Protein AF-A0AAW7AV72-F1 (afdb_monomer_lite)

Structure (mmCIF, N/CA/C/O backbone):
data_AF-A0AAW7AV72-F1
#
_entry.id   AF-A0AAW7AV72-F1
#
loop_
_atom_site.group_PDB
_atom_site.id
_atom_site.type_symbol
_atom_site.label_atom_id
_atom_site.label_alt_id
_atom_site.label_comp_id
_atom_site.label_asym_id
_atom_site.label_entity_id
_atom_site.label_seq_id
_atom_site.pdbx_PDB_ins_code
_atom_site.Cartn_x
_atom_site.Cartn_y
_atom_site.Cartn_z
_atom_site.occupancy
_atom_site.B_iso_or_equiv
_atom_site.auth_seq_id
_atom_site.auth_comp_id
_atom_site.auth_asym_id
_atom_site.auth_atom_id
_atom_site.pdbx_PDB_model_num
ATOM 1 N N . MET A 1 1 ? 1.819 34.255 -24.105 1.00 45.19 1 MET A N 1
ATOM 2 C CA . MET A 1 1 ? 3.059 33.468 -24.279 1.00 45.19 1 MET A CA 1
ATOM 3 C C . MET A 1 1 ? 4.223 34.345 -23.856 1.00 45.19 1 MET A C 1
ATOM 5 O O . MET A 1 1 ? 4.629 35.210 -24.614 1.00 45.19 1 MET A O 1
ATOM 9 N N . THR A 1 2 ? 4.685 34.192 -22.618 1.00 43.75 2 THR A N 1
ATOM 10 C CA . THR A 1 2 ? 5.777 34.985 -22.033 1.00 43.75 2 THR A CA 1
ATOM 11 C C . THR A 1 2 ? 6.737 34.017 -21.352 1.00 43.75 2 THR A C 1
ATOM 13 O O . THR A 1 2 ? 6.518 33.607 -20.217 1.00 43.75 2 THR A O 1
ATOM 16 N N . HIS A 1 3 ? 7.760 33.597 -22.093 1.00 51.75 3 HIS A N 1
ATOM 17 C CA . HIS A 1 3 ? 8.948 32.937 -21.563 1.00 51.75 3 HIS A CA 1
ATOM 18 C C . HIS A 1 3 ? 10.036 33.995 -21.484 1.00 51.75 3 HIS A C 1
ATOM 20 O O . HIS A 1 3 ? 10.383 34.521 -22.531 1.00 51.75 3 HIS A O 1
ATOM 26 N N . THR A 1 4 ? 10.570 34.272 -20.297 1.00 52.97 4 THR A N 1
ATOM 27 C CA . THR A 1 4 ? 11.976 34.651 -20.073 1.00 52.97 4 THR A CA 1
ATOM 28 C C . THR A 1 4 ? 12.190 34.957 -18.597 1.00 52.97 4 THR A C 1
ATOM 30 O O . THR A 1 4 ? 11.342 35.585 -17.974 1.00 52.97 4 THR A O 1
ATOM 33 N N . ALA A 1 5 ? 13.380 34.599 -18.117 1.00 53.28 5 ALA A N 1
ATOM 34 C CA . ALA A 1 5 ? 13.987 35.009 -16.854 1.00 53.28 5 ALA A CA 1
ATOM 35 C C . ALA A 1 5 ? 13.530 34.247 -15.605 1.00 53.28 5 ALA A C 1
ATOM 37 O O . ALA A 1 5 ? 12.628 34.674 -14.908 1.00 53.28 5 ALA A O 1
ATOM 38 N N . PHE A 1 6 ? 14.230 33.156 -15.285 1.00 45.97 6 PHE A N 1
ATOM 39 C CA . PHE A 1 6 ? 14.780 32.941 -13.935 1.00 45.97 6 PHE A CA 1
ATOM 40 C C . PHE A 1 6 ? 15.912 31.896 -13.983 1.00 45.97 6 PHE A C 1
ATOM 42 O O . PHE A 1 6 ? 16.011 30.983 -13.174 1.00 45.97 6 PHE A O 1
ATOM 49 N N . ALA A 1 7 ? 16.793 32.020 -14.978 1.00 54.06 7 ALA A N 1
ATOM 50 C CA . ALA A 1 7 ? 18.096 31.370 -14.957 1.00 54.06 7 ALA A CA 1
ATOM 51 C C . ALA A 1 7 ? 19.075 32.377 -14.357 1.00 54.06 7 ALA A C 1
ATOM 53 O O . ALA A 1 7 ? 19.595 33.176 -15.115 1.00 54.06 7 ALA A O 1
ATOM 54 N N . LEU A 1 8 ? 19.227 32.416 -13.027 1.00 56.16 8 LEU A N 1
ATOM 55 C CA . LEU A 1 8 ? 20.301 33.136 -12.311 1.00 56.16 8 LEU A CA 1
ATOM 56 C C . LEU A 1 8 ? 20.210 32.862 -10.789 1.00 56.16 8 LEU A C 1
ATOM 58 O O . LEU A 1 8 ? 20.021 33.765 -9.980 1.00 56.16 8 LEU A O 1
ATOM 62 N N . PHE A 1 9 ? 20.338 31.598 -10.372 1.00 48.84 9 PHE A N 1
ATOM 63 C CA . PHE A 1 9 ? 20.559 31.263 -8.953 1.00 48.84 9 PHE A CA 1
ATOM 64 C C . PHE A 1 9 ? 21.557 30.101 -8.805 1.00 48.84 9 PHE A C 1
ATOM 66 O O . PHE A 1 9 ? 21.295 29.098 -8.155 1.00 48.84 9 PHE A O 1
ATOM 73 N N . CYS A 1 10 ? 22.710 30.218 -9.475 1.00 53.75 10 CYS A N 1
ATOM 74 C CA . CYS A 1 10 ? 23.793 29.224 -9.455 1.00 53.75 10 CYS A CA 1
ATOM 75 C C . CYS A 1 10 ? 25.129 29.777 -8.924 1.00 53.75 10 CYS A C 1
ATOM 77 O O . CYS A 1 10 ? 26.171 29.241 -9.285 1.00 53.75 10 CYS A O 1
ATOM 79 N N . LEU A 1 11 ? 25.158 30.845 -8.112 1.00 56.97 11 LEU A N 1
ATOM 80 C CA . LEU A 1 11 ? 26.424 31.573 -7.911 1.00 56.97 11 LEU A CA 1
ATOM 81 C C . LEU A 1 11 ? 26.821 31.973 -6.487 1.00 56.97 11 LEU A C 1
ATOM 83 O O . LEU A 1 11 ? 27.622 32.885 -6.342 1.00 56.97 11 LEU A O 1
ATOM 87 N N . THR A 1 12 ? 26.380 31.290 -5.429 1.00 58.31 12 THR A N 1
ATOM 88 C CA . THR A 1 12 ? 26.895 31.607 -4.078 1.00 58.31 12 THR A CA 1
ATOM 89 C C . THR A 1 12 ? 26.886 30.414 -3.124 1.00 58.31 12 THR A C 1
ATOM 91 O O . THR A 1 12 ? 26.084 30.371 -2.200 1.00 58.31 12 THR A O 1
ATOM 94 N N . CYS A 1 13 ? 27.788 29.449 -3.310 1.00 48.56 13 CYS A N 1
ATOM 95 C CA . CYS A 1 13 ? 28.212 28.532 -2.234 1.00 48.56 13 CYS A CA 1
ATOM 96 C C . CYS A 1 13 ? 29.709 28.173 -2.355 1.00 48.56 13 CYS A C 1
ATOM 98 O O . CYS A 1 13 ? 30.126 27.068 -2.028 1.00 48.56 13 CYS A O 1
ATOM 100 N N . ALA A 1 14 ? 30.532 29.113 -2.831 1.00 58.28 14 ALA A N 1
ATOM 101 C CA . ALA A 1 14 ? 31.990 28.990 -2.872 1.00 58.28 14 ALA A CA 1
ATOM 102 C C . ALA A 1 14 ? 32.644 29.724 -1.688 1.00 58.28 14 ALA A C 1
ATOM 104 O O . ALA A 1 14 ? 33.493 30.590 -1.876 1.00 58.28 14 ALA A O 1
ATOM 105 N N . VAL A 1 15 ? 32.243 29.391 -0.459 1.00 59.97 15 VAL A N 1
ATOM 106 C CA . VAL A 1 15 ? 32.988 29.796 0.743 1.00 59.97 15 VAL A CA 1
ATOM 107 C C . VAL A 1 15 ? 33.555 28.534 1.377 1.00 59.97 15 VAL A C 1
ATOM 109 O O . VAL A 1 15 ? 32.969 27.929 2.270 1.00 59.97 15 VAL A O 1
ATOM 112 N N . GLY A 1 16 ? 34.697 28.110 0.837 1.00 47.78 16 GLY A N 1
ATOM 113 C CA . GLY A 1 16 ? 35.574 27.148 1.483 1.00 47.78 16 GLY A CA 1
ATOM 114 C C . GLY A 1 16 ? 36.245 27.812 2.681 1.00 47.78 16 GLY A C 1
ATOM 115 O O . GLY A 1 16 ? 37.029 28.743 2.516 1.00 47.78 16 GLY A O 1
ATOM 116 N N . LEU A 1 17 ? 35.930 27.338 3.886 1.00 52.81 17 LEU A N 1
ATOM 117 C CA . LEU A 1 17 ? 36.714 27.621 5.085 1.00 52.81 17 LEU A CA 1
ATOM 118 C C . LEU A 1 17 ? 37.930 26.678 5.102 1.00 52.81 17 LEU A C 1
ATOM 120 O O . LEU A 1 17 ? 37.731 25.462 5.161 1.00 52.81 17 LEU A O 1
ATOM 124 N N . PRO A 1 18 ? 39.179 27.179 5.110 1.00 49.84 18 PRO A N 1
ATOM 125 C CA . PRO A 1 18 ? 40.327 26.353 5.443 1.00 49.84 18 PRO A CA 1
ATOM 126 C C . PRO A 1 18 ? 40.348 26.166 6.965 1.00 49.84 18 PRO A C 1
ATOM 128 O O . PRO A 1 18 ? 40.840 27.007 7.717 1.00 49.84 18 PRO A O 1
ATOM 131 N N . GLY A 1 19 ? 39.753 25.066 7.428 1.00 45.66 19 GLY A N 1
ATOM 132 C CA . GLY A 1 19 ? 39.872 24.615 8.811 1.00 45.66 19 GLY A CA 1
ATOM 133 C C . GLY A 1 19 ? 41.324 24.249 9.108 1.00 45.66 19 GLY A C 1
ATOM 134 O O . GLY A 1 19 ? 41.880 23.344 8.490 1.00 45.66 19 GLY A O 1
ATOM 135 N N . ALA A 1 20 ? 41.933 24.994 10.028 1.00 54.06 20 ALA A N 1
ATOM 136 C CA . ALA A 1 20 ? 43.309 24.838 10.469 1.00 54.06 20 ALA A CA 1
ATOM 137 C C . ALA A 1 20 ? 43.623 23.387 10.867 1.00 54.06 20 ALA A C 1
ATOM 139 O O . ALA A 1 20 ? 43.032 22.837 11.797 1.00 54.06 20 ALA A O 1
ATOM 140 N N . ALA A 1 21 ? 44.601 22.797 10.183 1.00 52.53 21 ALA A N 1
ATOM 141 C CA . ALA A 1 21 ? 45.251 21.575 10.617 1.00 52.53 21 ALA A CA 1
ATOM 142 C C . ALA A 1 21 ? 45.928 21.830 11.973 1.00 52.53 21 ALA A C 1
ATOM 144 O O . ALA A 1 21 ? 46.890 22.592 12.064 1.00 52.53 21 ALA A O 1
ATOM 145 N N . ARG A 1 22 ? 45.429 21.187 13.031 1.00 49.03 22 ARG A N 1
ATOM 146 C CA . ARG A 1 22 ? 46.210 20.944 14.243 1.00 49.03 22 ARG A CA 1
ATOM 147 C C . ARG A 1 22 ? 46.631 19.487 14.241 1.00 49.03 22 ARG A C 1
ATOM 149 O O . ARG A 1 22 ? 45.832 18.597 14.506 1.00 49.03 22 ARG A O 1
ATOM 156 N N . ALA A 1 23 ? 47.884 19.277 13.859 1.00 51.84 23 ALA A N 1
ATOM 157 C CA . ALA A 1 23 ? 48.607 18.057 14.144 1.00 51.84 23 ALA A CA 1
ATOM 158 C C . ALA A 1 23 ? 49.048 18.128 15.610 1.00 51.84 23 ALA A C 1
ATOM 160 O O . ALA A 1 23 ? 49.992 18.842 15.932 1.00 51.84 23 ALA A O 1
ATOM 161 N N . ASP A 1 24 ? 48.339 17.408 16.474 1.00 46.16 24 ASP A N 1
ATOM 162 C CA . ASP A 1 24 ? 48.814 17.039 17.802 1.00 46.16 24 ASP A CA 1
ATOM 163 C C . ASP A 1 24 ? 48.731 15.513 17.931 1.00 46.16 24 ASP A C 1
ATOM 165 O O . ASP A 1 24 ? 47.772 14.873 17.496 1.00 46.16 24 ASP A O 1
ATOM 169 N N . ALA A 1 25 ? 49.825 14.952 18.436 1.00 51.28 25 ALA A N 1
ATOM 170 C CA . ALA A 1 25 ? 50.161 13.536 18.524 1.00 51.28 25 ALA A CA 1
ATOM 171 C C . ALA A 1 25 ? 49.175 12.713 19.372 1.00 51.28 25 ALA A C 1
ATOM 173 O O . ALA A 1 25 ? 48.592 13.288 20.275 1.00 51.28 25 ALA A O 1
ATOM 174 N N . ILE A 1 26 ? 49.058 11.389 19.123 1.00 54.56 26 ILE A N 1
ATOM 175 C CA . ILE A 1 26 ? 49.354 10.242 20.034 1.00 54.56 26 ILE A CA 1
ATOM 176 C C . ILE A 1 26 ? 49.289 8.934 19.195 1.00 54.56 26 ILE A C 1
ATOM 178 O O . ILE A 1 26 ? 48.262 8.682 18.564 1.00 54.56 26 ILE A O 1
ATOM 182 N N . PRO A 1 27 ? 50.311 8.047 19.198 1.00 52.62 27 PRO A N 1
ATOM 183 C CA . PRO A 1 27 ? 50.187 6.688 18.672 1.00 52.62 27 PRO A CA 1
ATOM 184 C C . PRO A 1 27 ? 49.417 5.830 19.684 1.00 52.62 27 PRO A C 1
ATOM 186 O O . PRO A 1 27 ? 49.987 5.127 20.511 1.00 52.62 27 PRO A O 1
ATOM 189 N N . GLY A 1 28 ? 48.095 5.938 19.644 1.00 45.34 28 GLY A N 1
ATOM 190 C CA . GLY A 1 28 ? 47.181 5.080 20.380 1.00 45.34 28 GLY A CA 1
ATOM 191 C C . GLY A 1 28 ? 46.240 4.450 19.375 1.00 45.34 28 GLY A C 1
ATOM 192 O O . GLY A 1 28 ? 45.320 5.114 18.903 1.00 45.34 28 GLY A O 1
ATOM 193 N N . ALA A 1 29 ? 46.486 3.190 19.020 1.00 53.69 29 ALA A N 1
ATOM 194 C CA . ALA A 1 29 ? 45.574 2.386 18.221 1.00 53.69 29 ALA A CA 1
ATOM 195 C C . ALA A 1 29 ? 44.269 2.176 19.008 1.00 53.69 29 ALA A C 1
ATOM 197 O O . ALA A 1 29 ? 44.057 1.148 19.641 1.00 53.69 29 ALA A O 1
ATOM 198 N N . SER A 1 30 ? 43.398 3.186 18.992 1.00 48.59 30 SER A N 1
ATOM 199 C CA . SER A 1 30 ? 41.982 3.002 19.259 1.00 48.59 30 SER A CA 1
ATOM 200 C C . SER A 1 30 ? 41.447 2.190 18.097 1.00 48.59 30 SER A C 1
ATOM 202 O O . SER A 1 30 ? 41.333 2.690 16.978 1.00 48.59 30 SER A O 1
ATOM 204 N N . THR A 1 31 ? 41.159 0.919 18.358 1.00 55.81 31 THR A N 1
ATOM 205 C CA . THR A 1 31 ? 40.264 0.115 17.535 1.00 55.81 31 THR A CA 1
ATOM 206 C C . THR A 1 31 ? 38.953 0.876 17.423 1.00 55.81 31 THR A C 1
ATOM 208 O O . THR A 1 31 ? 38.105 0.810 18.313 1.00 55.81 31 THR A O 1
ATOM 211 N N . ALA A 1 32 ? 38.829 1.669 16.357 1.00 61.91 32 ALA A N 1
ATOM 212 C CA . ALA A 1 32 ? 37.571 2.271 15.971 1.00 61.91 32 ALA A CA 1
ATOM 213 C C . ALA A 1 32 ? 36.534 1.141 15.923 1.00 61.91 32 ALA A C 1
ATOM 215 O O . ALA A 1 32 ? 36.848 0.072 15.385 1.00 61.91 32 ALA A O 1
ATOM 216 N N . PRO A 1 33 ? 35.337 1.324 16.503 1.00 58.12 33 PRO A N 1
ATOM 217 C CA . PRO A 1 33 ? 34.286 0.338 16.350 1.00 58.12 33 PRO A CA 1
ATOM 218 C C . PRO A 1 33 ? 34.067 0.172 14.850 1.00 58.12 33 PRO A C 1
ATOM 220 O O . PRO A 1 33 ? 33.734 1.134 14.156 1.00 58.12 33 PRO A O 1
ATOM 223 N N . VAL A 1 34 ? 34.333 -1.034 14.347 1.00 62.41 34 VAL A N 1
ATOM 224 C CA . VAL A 1 34 ? 33.952 -1.434 12.998 1.00 62.41 34 VAL A CA 1
ATOM 225 C C . VAL A 1 34 ? 32.454 -1.197 12.943 1.00 62.41 34 VAL A C 1
ATOM 227 O O . VAL A 1 34 ? 31.687 -1.901 13.595 1.00 62.41 34 VAL A O 1
ATOM 230 N N . HIS A 1 35 ? 32.053 -0.121 12.270 1.00 62.34 35 HIS A N 1
ATOM 231 C CA . HIS A 1 35 ? 30.655 0.172 12.040 1.00 62.34 35 HIS A CA 1
ATOM 232 C C . HIS A 1 35 ? 30.181 -0.949 11.127 1.00 62.34 35 HIS A C 1
ATOM 234 O O . HIS A 1 35 ? 30.494 -0.956 9.936 1.00 62.34 35 HIS A O 1
ATOM 240 N N . GLU A 1 36 ? 29.564 -1.964 11.730 1.00 65.69 36 GLU A N 1
ATOM 241 C CA . GLU A 1 36 ? 28.986 -3.099 11.034 1.00 65.69 36 GLU A CA 1
ATOM 242 C C . GLU A 1 36 ? 28.104 -2.513 9.940 1.00 65.69 36 GLU A C 1
ATOM 244 O O . GLU A 1 36 ? 27.142 -1.791 10.218 1.00 65.69 36 GLU A O 1
ATOM 249 N N . ALA A 1 37 ? 28.528 -2.6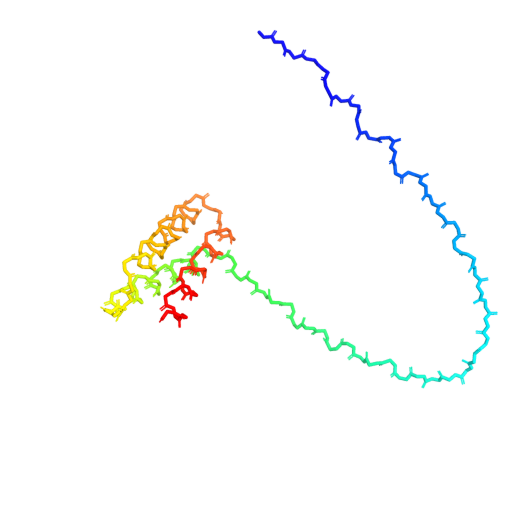98 8.689 1.00 65.44 37 ALA A N 1
ATOM 250 C CA . ALA A 1 37 ? 27.838 -2.135 7.550 1.00 65.44 37 ALA A CA 1
ATOM 251 C C . ALA A 1 37 ? 26.427 -2.715 7.572 1.00 65.44 37 ALA A C 1
ATOM 253 O O . ALA A 1 37 ? 26.241 -3.899 7.291 1.00 65.44 37 ALA A O 1
ATOM 254 N N . VAL A 1 38 ? 25.452 -1.889 7.964 1.00 67.38 38 VAL A N 1
ATOM 255 C CA . VAL A 1 38 ? 24.042 -2.267 7.958 1.00 67.38 38 VAL A CA 1
ATOM 256 C C . VAL A 1 38 ? 23.765 -2.802 6.557 1.00 67.38 38 VAL A C 1
ATOM 258 O O . VAL A 1 38 ? 23.965 -2.052 5.594 1.00 67.38 38 VAL A O 1
ATOM 261 N N . PRO A 1 39 ? 23.393 -4.087 6.411 1.00 65.75 39 PRO A N 1
ATOM 262 C CA . PRO A 1 39 ? 23.242 -4.691 5.103 1.00 65.75 39 PRO A CA 1
ATOM 263 C C . PRO A 1 39 ? 22.291 -3.825 4.290 1.00 65.75 39 PRO A C 1
ATOM 265 O O . PRO A 1 39 ? 21.186 -3.504 4.735 1.00 65.75 39 PRO A O 1
ATOM 268 N N . MET A 1 40 ? 22.769 -3.384 3.126 1.00 60.94 40 MET A N 1
ATOM 269 C CA . MET A 1 40 ? 22.016 -2.523 2.229 1.00 60.94 40 MET A CA 1
ATOM 270 C C . MET A 1 40 ? 20.693 -3.224 1.927 1.00 60.94 40 MET A C 1
ATOM 272 O O . MET A 1 40 ? 20.674 -4.267 1.274 1.00 60.94 40 MET A O 1
ATOM 276 N N . ALA A 1 41 ? 19.595 -2.694 2.468 1.00 59.69 41 ALA A N 1
ATOM 277 C CA . ALA A 1 41 ? 18.276 -3.271 2.285 1.00 59.69 41 ALA A CA 1
ATOM 278 C C . ALA A 1 41 ? 17.921 -3.178 0.799 1.00 59.69 41 ALA A C 1
ATOM 280 O O . ALA A 1 41 ? 17.531 -2.118 0.304 1.00 59.69 41 ALA A O 1
ATOM 281 N N . VAL A 1 42 ? 18.097 -4.288 0.082 1.00 57.09 42 VAL A N 1
ATOM 282 C CA . VAL A 1 42 ? 17.685 -4.424 -1.312 1.00 57.09 42 VAL A CA 1
ATOM 283 C C . VAL A 1 42 ? 16.165 -4.333 -1.322 1.00 57.09 42 VAL A C 1
ATOM 285 O O . VAL A 1 42 ? 15.456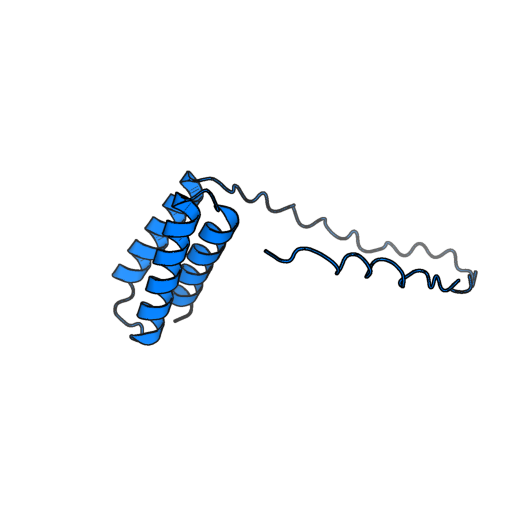 -5.266 -0.954 1.00 57.09 42 VAL A O 1
ATOM 288 N N . THR A 1 43 ? 15.658 -3.158 -1.677 1.00 65.12 43 THR A N 1
ATOM 289 C CA . THR A 1 43 ? 14.229 -2.952 -1.891 1.00 65.12 43 THR A CA 1
ATOM 290 C C . THR A 1 43 ? 13.923 -3.482 -3.278 1.00 65.12 43 THR A C 1
ATOM 292 O O . THR A 1 43 ? 14.306 -2.900 -4.289 1.00 65.12 43 THR A O 1
ATOM 295 N N . SER A 1 44 ? 13.305 -4.658 -3.340 1.00 68.50 44 SER A N 1
ATOM 296 C CA . SER A 1 44 ? 12.753 -5.172 -4.586 1.00 68.50 44 SER A CA 1
ATOM 297 C C . SER A 1 44 ? 11.532 -4.323 -4.936 1.00 68.50 44 SER A C 1
ATOM 299 O O . SER A 1 44 ? 10.399 -4.695 -4.633 1.00 68.50 44 SER A O 1
ATOM 301 N N . ASP A 1 45 ? 11.767 -3.153 -5.530 1.00 86.31 45 ASP A N 1
ATOM 302 C CA . ASP 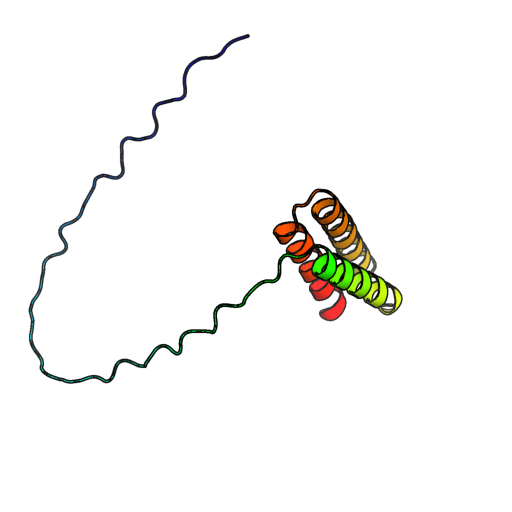A 1 45 ? 10.724 -2.303 -6.096 1.00 86.31 45 ASP A CA 1
ATOM 303 C C . ASP A 1 45 ? 10.173 -3.005 -7.346 1.00 86.31 45 ASP A C 1
ATOM 305 O O . ASP A 1 45 ? 10.555 -2.720 -8.479 1.00 86.31 45 ASP A O 1
ATOM 309 N N . THR A 1 46 ? 9.310 -3.998 -7.131 1.00 93.19 46 THR A N 1
ATOM 310 C CA . THR A 1 46 ? 8.657 -4.771 -8.188 1.00 93.19 46 THR A CA 1
ATOM 311 C C . THR A 1 46 ? 7.149 -4.591 -8.118 1.00 93.19 46 THR A C 1
ATOM 313 O O . THR A 1 46 ? 6.561 -4.399 -7.049 1.00 93.19 46 THR A O 1
ATOM 316 N N . LEU A 1 47 ? 6.498 -4.689 -9.277 1.00 94.56 47 LEU A N 1
ATOM 317 C CA . LEU A 1 47 ? 5.040 -4.645 -9.349 1.00 94.56 47 LEU A CA 1
ATOM 318 C C . LEU A 1 47 ? 4.403 -5.799 -8.560 1.00 94.56 47 LEU A C 1
ATOM 320 O O . LEU A 1 47 ? 3.360 -5.620 -7.935 1.00 94.56 47 LEU A O 1
ATOM 324 N N . ASP A 1 48 ? 5.044 -6.970 -8.556 1.00 94.81 48 ASP A N 1
ATOM 325 C CA . ASP A 1 48 ? 4.575 -8.122 -7.786 1.00 94.81 48 ASP A CA 1
ATOM 326 C C . ASP A 1 48 ? 4.636 -7.874 -6.273 1.00 94.81 48 ASP A C 1
ATOM 328 O O . ASP A 1 48 ? 3.675 -8.166 -5.551 1.00 94.81 48 ASP A O 1
ATOM 332 N N . TYR A 1 49 ? 5.716 -7.248 -5.796 1.00 94.88 49 TYR A N 1
ATOM 333 C CA . TYR A 1 49 ? 5.830 -6.878 -4.393 1.00 94.88 49 TYR A CA 1
ATOM 334 C C . TYR A 1 49 ? 4.778 -5.836 -4.001 1.00 94.88 49 TYR A C 1
ATOM 336 O O . TYR A 1 49 ? 4.106 -6.015 -2.985 1.00 94.88 49 TYR A O 1
ATOM 344 N N . CYS A 1 50 ? 4.546 -4.814 -4.834 1.00 95.50 50 CYS A N 1
ATOM 345 C CA . CYS A 1 50 ? 3.482 -3.845 -4.568 1.00 95.50 50 CYS A CA 1
ATOM 346 C C . CYS A 1 50 ? 2.098 -4.512 -4.481 1.00 95.50 50 CYS A C 1
ATOM 348 O O . CYS A 1 50 ? 1.384 -4.326 -3.499 1.00 95.50 50 CYS A O 1
ATOM 350 N N . ARG A 1 51 ? 1.750 -5.383 -5.439 1.00 95.69 51 ARG A N 1
ATOM 351 C CA . ARG A 1 51 ? 0.483 -6.140 -5.414 1.00 95.69 51 ARG A CA 1
ATOM 352 C C . ARG A 1 51 ? 0.357 -7.031 -4.182 1.00 95.69 51 ARG A C 1
ATOM 354 O O . ARG A 1 51 ? -0.732 -7.201 -3.638 1.00 95.69 51 ARG A O 1
ATOM 361 N N . THR A 1 52 ? 1.458 -7.635 -3.744 1.00 96.12 52 THR A N 1
ATOM 362 C CA . THR A 1 52 ? 1.488 -8.433 -2.514 1.00 96.12 52 THR A CA 1
ATOM 363 C C . THR A 1 52 ? 1.183 -7.580 -1.289 1.00 96.12 52 THR A C 1
ATOM 365 O O . THR A 1 52 ? 0.448 -8.022 -0.403 1.00 96.12 52 THR A O 1
ATOM 368 N N . LEU A 1 53 ? 1.700 -6.356 -1.259 1.00 96.25 53 LEU A N 1
ATOM 369 C CA . LEU A 1 53 ? 1.478 -5.411 -0.178 1.00 96.25 53 LEU A CA 1
ATOM 370 C C . LEU A 1 53 ? 0.025 -4.909 -0.143 1.00 96.25 53 LEU A C 1
ATOM 372 O O . LEU A 1 53 ? -0.602 -5.023 0.909 1.00 96.25 53 LEU A O 1
ATOM 376 N N . ALA A 1 54 ? -0.539 -4.514 -1.288 1.00 96.62 54 ALA A N 1
ATOM 377 C CA . ALA A 1 54 ? -1.944 -4.110 -1.420 1.00 96.62 54 ALA A CA 1
ATOM 378 C C . ALA A 1 54 ? -2.907 -5.212 -0.944 1.00 96.62 54 ALA A C 1
ATOM 380 O O . ALA A 1 54 ? -3.760 -5.006 -0.080 1.00 96.62 54 ALA A O 1
ATOM 381 N N . ARG A 1 55 ? -2.686 -6.467 -1.373 1.00 97.62 55 ARG A N 1
ATOM 382 C CA . ARG A 1 55 ? -3.466 -7.622 -0.878 1.00 97.62 55 ARG A CA 1
ATOM 383 C C . ARG A 1 55 ? -3.386 -7.788 0.639 1.00 97.62 55 ARG A C 1
ATOM 385 O O . ARG A 1 55 ? -4.354 -8.231 1.262 1.00 97.62 55 ARG A O 1
ATOM 392 N N . LYS A 1 56 ? -2.228 -7.495 1.236 1.00 97.00 56 LYS A N 1
ATOM 393 C CA . LYS A 1 56 ? -2.038 -7.566 2.687 1.00 97.00 56 LYS A CA 1
ATOM 394 C C . LYS A 1 56 ? -2.816 -6.454 3.387 1.00 97.00 56 LYS A C 1
ATOM 396 O O . LYS A 1 56 ? -3.466 -6.745 4.389 1.00 97.00 56 LYS A O 1
ATOM 401 N N . VAL A 1 57 ? -2.799 -5.231 2.857 1.00 96.88 57 VAL A N 1
ATOM 402 C CA . VAL A 1 57 ? -3.600 -4.111 3.372 1.00 96.88 57 VAL A CA 1
ATOM 403 C C . VAL A 1 57 ? -5.085 -4.444 3.317 1.00 96.88 57 VAL A C 1
ATOM 405 O O . VAL A 1 57 ? -5.731 -4.432 4.361 1.00 96.88 57 VAL A O 1
ATOM 408 N N . HIS A 1 58 ? -5.599 -4.881 2.164 1.00 96.00 58 HIS A N 1
ATOM 409 C CA . HIS A 1 58 ? -7.008 -5.266 2.004 1.00 96.00 58 HIS A CA 1
ATOM 410 C C . HIS A 1 58 ? -7.445 -6.362 2.977 1.00 96.00 58 HIS A C 1
ATOM 412 O O . HIS A 1 58 ? -8.510 -6.295 3.592 1.00 96.00 58 HIS A O 1
ATOM 418 N N . ARG A 1 59 ? -6.604 -7.388 3.159 1.00 96.44 59 ARG A N 1
ATOM 419 C CA . ARG A 1 59 ? -6.871 -8.445 4.143 1.00 96.44 59 ARG A CA 1
ATOM 420 C C . ARG A 1 59 ? -6.924 -7.883 5.561 1.00 96.44 59 ARG A C 1
ATOM 422 O O . ARG A 1 59 ? -7.800 -8.280 6.322 1.00 96.44 59 ARG A O 1
ATOM 429 N N . THR A 1 60 ? -6.003 -6.984 5.895 1.00 95.62 60 THR A N 1
ATOM 430 C CA . THR A 1 60 ? -5.906 -6.395 7.232 1.00 95.62 60 THR A CA 1
ATOM 431 C C . THR A 1 60 ? -7.130 -5.519 7.496 1.00 95.62 60 THR A C 1
ATOM 433 O O . THR A 1 60 ? -7.814 -5.757 8.478 1.00 95.62 60 THR A O 1
ATOM 436 N N . LEU A 1 61 ? -7.511 -4.640 6.561 1.00 93.88 61 LEU A N 1
ATOM 437 C CA . LEU A 1 61 ? -8.740 -3.833 6.621 1.00 93.88 61 LEU A CA 1
ATOM 438 C C . LEU A 1 61 ? -9.987 -4.667 6.935 1.00 93.88 61 LEU A C 1
ATOM 440 O O . LEU A 1 61 ? -10.780 -4.296 7.793 1.00 93.88 61 LEU A O 1
ATOM 444 N N . ARG A 1 62 ? -10.146 -5.821 6.277 1.00 91.81 62 ARG A N 1
ATOM 445 C CA . ARG A 1 62 ? -11.279 -6.732 6.521 1.00 91.81 62 ARG A CA 1
ATOM 446 C C . ARG A 1 62 ? -11.252 -7.391 7.899 1.00 91.81 62 ARG A C 1
ATOM 448 O O . ARG A 1 62 ? -12.297 -7.806 8.388 1.00 91.81 62 ARG A O 1
ATOM 455 N N . GLN A 1 63 ? -10.071 -7.550 8.486 1.00 92.81 63 GLN A N 1
ATOM 456 C CA . GLN A 1 63 ? -9.878 -8.173 9.796 1.00 92.81 63 GLN A CA 1
ATOM 457 C C . GLN A 1 63 ? -9.958 -7.152 10.938 1.00 92.81 63 GLN A C 1
ATOM 459 O O . GLN A 1 63 ? -10.272 -7.524 12.068 1.00 92.81 63 GLN A O 1
ATOM 464 N N . THR A 1 64 ? -9.721 -5.870 10.657 1.00 87.75 64 THR A N 1
ATOM 465 C CA . THR A 1 64 ? -9.741 -4.797 11.651 1.00 87.75 64 THR A CA 1
ATOM 466 C C . THR A 1 64 ? -11.175 -4.336 11.953 1.00 87.75 64 THR A C 1
ATOM 468 O O . THR A 1 64 ? -11.587 -3.239 11.592 1.00 87.75 64 THR A O 1
ATOM 471 N N . ALA A 1 65 ? -11.953 -5.175 12.645 1.00 73.06 65 ALA A N 1
ATOM 472 C CA . ALA A 1 65 ? -13.346 -4.881 13.013 1.00 73.06 65 ALA A CA 1
ATOM 473 C C . ALA A 1 65 ? -13.500 -3.850 14.154 1.00 73.06 65 ALA A C 1
ATOM 475 O O . ALA A 1 65 ? -14.582 -3.299 14.338 1.00 73.06 65 ALA A O 1
ATOM 476 N N . ALA A 1 66 ? -12.438 -3.602 14.929 1.00 79.50 66 ALA A N 1
ATOM 477 C CA . ALA A 1 66 ? -12.472 -2.761 16.130 1.00 79.50 66 ALA A CA 1
ATOM 478 C C . ALA A 1 66 ? -11.809 -1.379 15.963 1.00 79.50 66 ALA A C 1
ATOM 480 O O . ALA A 1 66 ? -11.838 -0.579 16.897 1.00 79.50 66 ALA A O 1
ATOM 481 N N . ALA A 1 67 ? -11.201 -1.081 14.808 1.00 86.12 67 ALA A N 1
ATOM 482 C CA . ALA A 1 67 ? -10.568 0.219 14.594 1.00 86.12 67 ALA A CA 1
ATO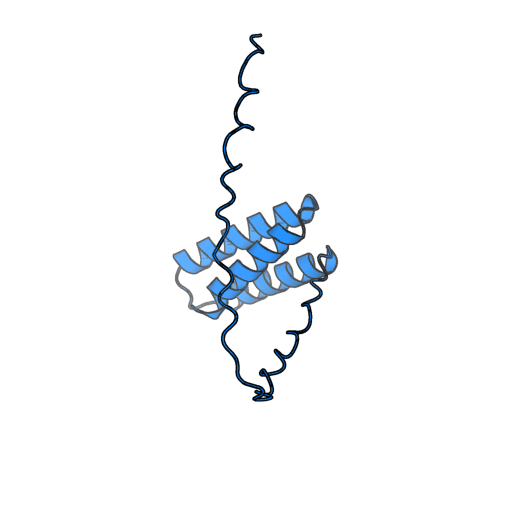M 483 C C . ALA A 1 67 ? -11.606 1.329 14.402 1.00 86.12 67 ALA A C 1
ATOM 485 O O . ALA A 1 67 ? -12.698 1.124 13.871 1.00 86.12 67 ALA A O 1
ATOM 486 N N . SER A 1 68 ? -11.238 2.539 14.817 1.00 92.44 68 SER A N 1
ATOM 487 C CA . SER A 1 68 ? -12.088 3.714 14.660 1.00 92.44 68 SER A CA 1
ATOM 488 C C . SER A 1 68 ? -12.209 4.131 13.188 1.00 92.44 68 SER A C 1
ATOM 490 O O . SER A 1 68 ? -11.284 3.960 12.389 1.00 92.44 68 SER A O 1
ATOM 492 N N . ALA A 1 69 ? -13.344 4.738 12.826 1.00 92.56 69 ALA A N 1
ATOM 493 C CA . ALA A 1 69 ? -13.605 5.190 11.457 1.00 92.56 69 ALA A CA 1
ATOM 494 C C . ALA A 1 69 ? -12.494 6.086 10.854 1.00 92.56 69 ALA A C 1
ATOM 496 O O . ALA A 1 69 ? -12.156 5.880 9.690 1.00 92.56 69 ALA A O 1
ATOM 497 N N . PRO A 1 70 ? -11.859 7.024 11.594 1.00 94.81 70 PRO A N 1
ATOM 498 C CA . PRO A 1 70 ? -10.750 7.817 11.056 1.00 94.81 70 PRO A CA 1
ATOM 499 C C . PRO A 1 70 ? -9.543 6.975 10.624 1.00 94.81 70 PRO A C 1
ATOM 501 O O . PRO A 1 70 ? -8.923 7.271 9.606 1.00 94.81 70 PRO A O 1
ATOM 504 N N . ILE A 1 71 ? -9.228 5.913 11.371 1.00 94.31 71 ILE A N 1
ATOM 505 C CA . ILE A 1 71 ? -8.107 5.010 11.079 1.00 94.31 71 ILE A CA 1
ATOM 506 C C . ILE A 1 71 ? -8.402 4.211 9.809 1.00 94.31 71 ILE A C 1
ATOM 508 O O . ILE A 1 71 ? -7.551 4.128 8.924 1.00 94.31 71 ILE A O 1
ATOM 512 N N . ILE A 1 72 ? -9.626 3.687 9.689 1.00 95.25 72 ILE A N 1
ATOM 513 C CA . ILE A 1 72 ? -10.072 2.966 8.492 1.00 95.25 72 ILE A CA 1
ATOM 514 C C . ILE A 1 72 ? -10.042 3.878 7.261 1.00 95.25 72 ILE A C 1
ATOM 516 O O . ILE A 1 72 ? -9.462 3.502 6.245 1.00 95.25 72 ILE A O 1
ATOM 520 N N . ASN A 1 73 ? -10.579 5.097 7.361 1.00 95.81 73 ASN A N 1
ATOM 521 C CA . ASN A 1 73 ? -10.577 6.060 6.256 1.00 95.81 73 ASN A CA 1
ATOM 522 C C . ASN A 1 73 ? -9.153 6.423 5.815 1.00 95.81 73 ASN A C 1
ATOM 524 O O . ASN A 1 73 ? -8.866 6.458 4.620 1.00 95.81 73 ASN A O 1
ATOM 528 N N . GLN A 1 74 ? -8.245 6.653 6.770 1.00 96.62 74 GLN A N 1
ATOM 529 C CA . GLN A 1 74 ? -6.846 6.942 6.464 1.00 96.62 74 GLN A CA 1
ATOM 530 C C . GLN A 1 74 ? -6.165 5.758 5.770 1.00 96.62 74 GLN A C 1
ATOM 532 O O . GLN A 1 74 ? -5.424 5.955 4.809 1.00 96.62 74 GLN A O 1
ATOM 537 N N . ALA A 1 75 ? -6.403 4.534 6.239 1.00 96.62 75 ALA A N 1
ATOM 538 C CA . ALA A 1 75 ? -5.834 3.338 5.632 1.00 96.62 75 ALA A CA 1
ATOM 539 C C . ALA A 1 75 ? -6.376 3.089 4.216 1.00 96.62 75 ALA A C 1
ATOM 541 O O . ALA A 1 75 ? -5.588 2.788 3.326 1.00 96.62 75 ALA A O 1
ATOM 542 N N . MET A 1 76 ? -7.681 3.281 3.992 1.00 96.75 76 MET A N 1
ATOM 543 C CA . MET A 1 76 ? -8.293 3.191 2.662 1.00 96.75 76 MET A CA 1
ATOM 544 C C . MET A 1 76 ? -7.740 4.238 1.693 1.00 96.75 76 MET A C 1
ATOM 546 O O . MET A 1 76 ? -7.469 3.926 0.540 1.00 96.75 76 MET A O 1
ATOM 550 N N . TYR A 1 77 ? -7.538 5.476 2.152 1.00 98.00 77 TYR A N 1
ATOM 551 C CA . TYR A 1 77 ? -6.932 6.518 1.324 1.00 98.00 77 TYR A CA 1
ATOM 552 C C . TYR A 1 77 ? -5.504 6.138 0.894 1.00 98.00 77 TYR A C 1
ATOM 554 O O . TYR A 1 77 ? -5.153 6.259 -0.278 1.00 98.00 77 TYR A O 1
ATOM 562 N N . LEU A 1 78 ? -4.689 5.649 1.837 1.00 98.31 78 LEU A N 1
ATOM 563 C CA . LEU A 1 78 ? -3.309 5.235 1.565 1.00 98.31 78 LEU A CA 1
ATOM 564 C C . LEU A 1 78 ? -3.241 4.036 0.612 1.00 98.31 78 LEU A C 1
ATOM 566 O O . LEU A 1 78 ? -2.359 4.003 -0.241 1.00 98.31 78 LEU A O 1
ATOM 570 N N . GLU A 1 79 ? -4.151 3.073 0.757 1.00 97.75 79 GLU A N 1
ATOM 571 C CA . GLU A 1 79 ? -4.267 1.923 -0.145 1.00 97.75 79 GLU A CA 1
ATOM 572 C C . GLU A 1 79 ? -4.633 2.371 -1.563 1.00 97.75 79 GLU A C 1
ATOM 574 O O . GLU A 1 79 ? -3.896 2.089 -2.503 1.00 97.75 79 GLU A O 1
ATOM 579 N N . HIS A 1 80 ? -5.673 3.192 -1.716 1.00 98.25 80 HIS A N 1
ATOM 580 C CA . HIS A 1 80 ? -6.080 3.685 -3.029 1.00 98.25 80 HIS A CA 1
ATOM 581 C C . HIS A 1 80 ? -4.971 4.485 -3.735 1.00 98.25 80 HIS A C 1
ATOM 583 O O . HIS A 1 80 ? -4.718 4.305 -4.929 1.00 98.25 80 HIS A O 1
ATOM 589 N N . GLU A 1 81 ? -4.273 5.359 -3.000 1.00 98.44 81 GLU A N 1
ATOM 590 C CA . GLU A 1 81 ? -3.137 6.109 -3.541 1.00 98.44 81 GLU A CA 1
ATOM 591 C C . GLU A 1 81 ? -1.964 5.175 -3.894 1.00 98.44 81 GLU A C 1
ATOM 593 O O . GLU A 1 81 ? -1.321 5.341 -4.934 1.00 98.44 81 GLU A O 1
ATOM 598 N N . GLY A 1 82 ? -1.699 4.170 -3.055 1.00 97.94 82 GLY A N 1
ATOM 599 C CA . GLY A 1 82 ? -0.667 3.159 -3.266 1.00 97.94 82 GLY A CA 1
ATOM 600 C C . GLY A 1 82 ? -0.888 2.342 -4.537 1.00 97.94 82 GLY A C 1
ATOM 601 O O . GLY A 1 82 ? 0.012 2.264 -5.384 1.00 97.94 82 GLY A O 1
ATOM 602 N N . GLU A 1 83 ? -2.097 1.809 -4.713 1.00 97.88 83 GLU A N 1
ATOM 603 C CA . GLU A 1 83 ? -2.498 1.066 -5.906 1.00 97.88 83 GLU A CA 1
ATOM 604 C C . GLU A 1 83 ? -2.391 1.923 -7.169 1.00 97.88 83 GLU A C 1
ATOM 606 O O . GLU A 1 83 ? -1.810 1.482 -8.167 1.00 97.88 83 GLU A O 1
ATOM 611 N N . ALA A 1 84 ? -2.881 3.167 -7.119 1.00 98.38 84 ALA A N 1
ATOM 612 C CA . ALA A 1 84 ? -2.796 4.091 -8.243 1.00 98.38 84 ALA A CA 1
ATOM 613 C C . ALA A 1 84 ? -1.337 4.359 -8.639 1.00 98.38 84 ALA A C 1
ATOM 615 O O . ALA A 1 84 ? -0.991 4.298 -9.819 1.00 98.38 84 ALA A O 1
ATOM 616 N N . LEU A 1 85 ? -0.446 4.606 -7.678 1.00 98.19 85 LEU A N 1
ATOM 617 C CA . LEU A 1 85 ? 0.976 4.826 -7.954 1.00 98.19 85 LEU A CA 1
ATOM 618 C C . LEU A 1 85 ? 1.630 3.594 -8.587 1.00 98.19 85 LEU A C 1
ATOM 620 O O . LEU A 1 85 ? 2.359 3.718 -9.574 1.00 98.19 85 LEU A O 1
ATOM 624 N N . CYS A 1 86 ? 1.339 2.401 -8.071 1.00 96.81 86 CYS A N 1
ATOM 625 C CA . CYS A 1 86 ? 1.877 1.166 -8.631 1.00 96.81 86 CYS A CA 1
ATOM 626 C C . CYS A 1 86 ? 1.348 0.870 -10.037 1.00 96.81 86 CYS A C 1
ATOM 628 O O . CYS A 1 86 ? 2.120 0.418 -10.884 1.00 96.81 86 CYS A O 1
ATOM 630 N N . ALA A 1 87 ? 0.078 1.177 -10.318 1.00 97.31 87 ALA A N 1
ATOM 631 C CA . ALA A 1 87 ? -0.504 1.049 -11.652 1.00 97.31 87 ALA A CA 1
ATOM 632 C C . ALA A 1 87 ? 0.192 1.951 -12.688 1.00 97.31 87 ALA A C 1
ATOM 634 O O . ALA A 1 87 ? 0.346 1.551 -13.840 1.00 97.31 87 ALA A O 1
ATOM 635 N N . HIS A 1 88 ? 0.682 3.123 -12.270 1.00 97.69 88 HIS A N 1
ATOM 636 C CA . HIS A 1 88 ? 1.423 4.062 -13.122 1.00 97.69 88 HIS A CA 1
ATOM 637 C C . HIS A 1 88 ? 2.947 3.827 -13.139 1.00 97.69 88 HIS A C 1
ATOM 639 O O . HIS A 1 88 ? 3.692 4.628 -13.698 1.00 97.69 88 HIS A O 1
ATOM 645 N N . GLY A 1 89 ? 3.440 2.742 -12.532 1.00 95.75 89 GLY A N 1
ATOM 646 C CA . GLY A 1 89 ? 4.871 2.417 -12.502 1.00 95.75 89 GLY A CA 1
ATOM 647 C C . GLY A 1 89 ? 5.680 3.182 -11.448 1.00 95.75 89 GLY A C 1
ATOM 648 O O . GLY A 1 89 ? 6.894 3.000 -11.351 1.00 95.75 89 GLY A O 1
ATOM 649 N N . HIS A 1 90 ? 5.034 3.979 -10.595 1.00 96.56 90 HIS A N 1
ATOM 650 C CA . HIS A 1 90 ? 5.666 4.642 -9.454 1.00 96.56 90 HIS A CA 1
ATOM 651 C C . HIS A 1 90 ? 5.790 3.681 -8.261 1.00 96.56 90 HIS A C 1
ATOM 653 O O . HIS A 1 90 ? 5.224 3.891 -7.188 1.00 96.56 90 HIS A O 1
ATOM 659 N N . LEU A 1 91 ? 6.544 2.595 -8.452 1.00 95.19 91 LEU A N 1
ATOM 660 C CA . LEU A 1 91 ? 6.595 1.471 -7.511 1.00 95.19 91 LEU A CA 1
ATOM 661 C C . LEU A 1 91 ? 7.067 1.888 -6.117 1.00 95.19 91 LEU A C 1
ATOM 663 O O . LEU A 1 91 ? 6.444 1.526 -5.126 1.00 95.19 91 LEU A O 1
ATOM 667 N N . ARG A 1 92 ? 8.129 2.691 -6.025 1.00 94.94 92 ARG A N 1
ATOM 668 C CA . ARG A 1 92 ? 8.717 3.076 -4.736 1.00 94.94 92 ARG A CA 1
ATOM 669 C C . ARG A 1 92 ? 7.766 3.908 -3.875 1.00 94.94 92 ARG A C 1
ATOM 671 O O . ARG A 1 92 ? 7.67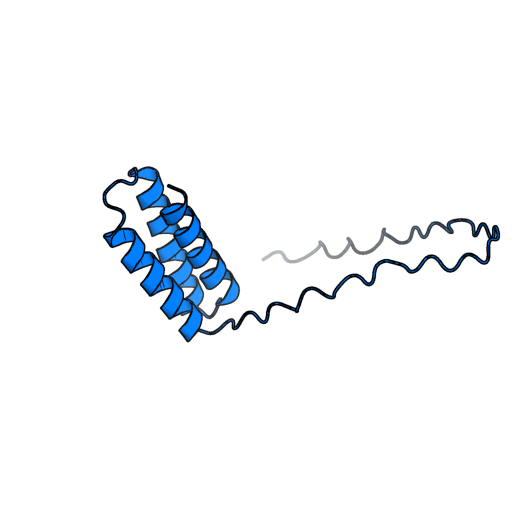9 3.689 -2.667 1.00 94.94 92 ARG A O 1
ATOM 678 N N . SER A 1 93 ? 7.051 4.858 -4.479 1.00 96.38 93 SER A N 1
ATOM 679 C CA . SER A 1 93 ? 6.065 5.671 -3.762 1.00 96.38 93 SER A CA 1
ATOM 680 C C . SER A 1 93 ? 4.810 4.864 -3.437 1.00 96.38 93 SER A C 1
ATOM 682 O O . SER A 1 93 ? 4.329 4.964 -2.310 1.00 96.38 93 SER A O 1
ATOM 684 N N . GLY A 1 94 ? 4.342 4.010 -4.354 1.00 97.12 94 GLY A N 1
ATOM 685 C CA . GLY A 1 94 ? 3.212 3.115 -4.101 1.00 97.12 94 GLY A CA 1
ATOM 686 C C . GLY A 1 94 ? 3.487 2.142 -2.952 1.00 97.12 94 GLY A C 1
ATOM 687 O O . GLY A 1 94 ? 2.751 2.117 -1.971 1.00 97.12 94 GLY A O 1
ATOM 688 N N . ILE A 1 95 ? 4.633 1.452 -2.972 1.00 96.62 95 ILE A N 1
ATOM 689 C CA . ILE A 1 95 ? 5.093 0.589 -1.870 1.00 96.62 95 ILE A CA 1
ATOM 690 C C . ILE A 1 95 ? 5.178 1.375 -0.555 1.00 96.62 95 ILE A C 1
ATOM 692 O O . ILE A 1 95 ? 4.815 0.859 0.502 1.00 96.62 95 ILE A O 1
ATOM 696 N N . ALA A 1 96 ? 5.657 2.622 -0.580 1.00 96.50 96 ALA A N 1
ATOM 697 C CA . ALA A 1 96 ? 5.722 3.441 0.625 1.00 96.50 96 ALA A CA 1
ATOM 698 C C . ALA A 1 96 ? 4.327 3.766 1.191 1.00 96.50 96 ALA A C 1
ATOM 700 O O . ALA A 1 96 ? 4.168 3.728 2.413 1.00 96.50 96 ALA A O 1
ATOM 701 N N . GLN A 1 97 ? 3.334 4.051 0.340 1.00 97.88 97 GLN A N 1
ATOM 702 C CA . GLN A 1 97 ? 1.947 4.280 0.764 1.00 97.88 97 GLN A CA 1
ATOM 703 C C . GLN A 1 97 ? 1.322 3.021 1.370 1.00 97.88 97 GLN A C 1
ATOM 705 O O . GLN A 1 97 ? 0.839 3.055 2.500 1.00 97.88 97 GLN A O 1
ATOM 710 N N . GLU A 1 98 ? 1.446 1.885 0.693 1.00 97.38 98 GLU A N 1
ATOM 711 C CA . GLU A 1 98 ? 0.943 0.593 1.169 1.00 97.38 98 GLU A CA 1
ATOM 712 C C . GLU A 1 98 ? 1.568 0.189 2.519 1.00 97.38 98 GLU A C 1
ATOM 714 O O . GLU A 1 98 ? 0.899 -0.296 3.436 1.00 97.38 98 GLU A O 1
ATOM 719 N N . ARG A 1 99 ? 2.871 0.454 2.712 1.00 96.88 99 ARG A N 1
ATOM 720 C CA . ARG A 1 99 ? 3.540 0.220 4.005 1.00 96.88 99 ARG A CA 1
ATOM 721 C C . ARG A 1 99 ? 2.978 1.126 5.094 1.00 96.88 99 ARG A C 1
ATOM 723 O O . ARG A 1 99 ? 2.819 0.667 6.223 1.00 96.88 99 ARG A O 1
ATOM 730 N N . ARG A 1 100 ? 2.683 2.392 4.780 1.00 97.25 100 ARG A N 1
ATOM 731 C CA . ARG A 1 100 ? 2.033 3.311 5.726 1.00 97.25 100 ARG A CA 1
ATOM 732 C C . ARG A 1 100 ? 0.632 2.829 6.087 1.00 97.25 100 ARG A C 1
ATOM 734 O O . ARG A 1 100 ? 0.311 2.836 7.271 1.00 97.25 100 ARG A O 1
ATOM 741 N N . ALA A 1 101 ? -0.149 2.353 5.117 1.00 97.19 101 ALA A N 1
ATOM 742 C CA . ALA A 1 101 ? -1.476 1.794 5.362 1.00 97.19 101 ALA A CA 1
ATOM 743 C C . ALA A 1 101 ? -1.410 0.632 6.367 1.00 97.19 101 ALA A C 1
ATOM 745 O O . ALA A 1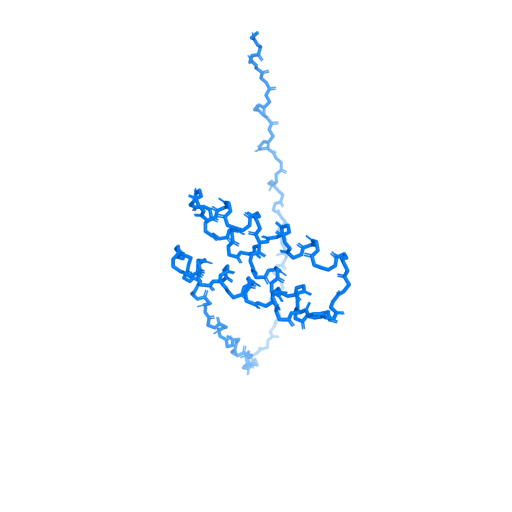 101 ? -2.127 0.630 7.366 1.00 97.19 101 ALA A O 1
ATOM 746 N N . LEU A 1 102 ? -0.465 -0.300 6.185 1.00 96.00 102 LEU A N 1
ATOM 747 C CA . LEU A 1 102 ? -0.239 -1.386 7.146 1.00 96.00 102 LEU A CA 1
ATOM 748 C C . LEU A 1 102 ? 0.132 -0.880 8.542 1.00 96.00 102 LEU A C 1
ATOM 750 O O . LEU A 1 102 ? -0.350 -1.422 9.532 1.00 96.00 102 LEU A O 1
ATOM 754 N N . VAL A 1 103 ? 0.986 0.141 8.649 1.00 96.06 103 VAL A N 1
ATOM 755 C CA . VAL A 1 103 ? 1.368 0.710 9.952 1.00 96.06 103 VAL A CA 1
ATOM 756 C C . VAL A 1 103 ? 0.159 1.321 10.661 1.00 96.06 103 VAL A C 1
ATOM 758 O O . VAL A 1 103 ? -0.007 1.088 11.855 1.00 96.06 103 VAL A O 1
ATOM 761 N N . VAL A 1 104 ? -0.693 2.052 9.938 1.00 95.31 104 VAL A N 1
ATOM 762 C CA . VAL A 1 104 ? -1.931 2.633 10.484 1.00 95.31 104 VAL A CA 1
ATOM 763 C C . VAL A 1 104 ? -2.859 1.543 11.026 1.00 95.31 104 VAL A C 1
ATOM 765 O O . VAL A 1 104 ? -3.384 1.696 12.120 1.00 95.31 104 VAL A O 1
ATOM 768 N N . LEU A 1 105 ? -3.000 0.425 10.308 1.00 93.94 105 LEU A N 1
ATOM 769 C CA . LEU A 1 105 ? -3.901 -0.675 10.677 1.00 93.94 105 LEU A CA 1
ATOM 770 C C . LEU A 1 105 ? -3.374 -1.603 11.776 1.00 93.94 105 LEU A C 1
ATOM 772 O O . LEU A 1 105 ? -4.149 -2.348 12.366 1.00 93.94 105 LEU A O 1
ATOM 776 N N . THR A 1 106 ? -2.059 -1.634 11.996 1.00 90.56 106 THR A N 1
ATOM 777 C CA . THR A 1 106 ? -1.420 -2.557 12.955 1.00 90.56 106 THR A CA 1
ATOM 778 C C . THR A 1 106 ? -1.015 -1.894 14.265 1.00 90.56 106 THR A C 1
ATOM 780 O O . THR A 1 106 ? -0.714 -2.597 15.225 1.00 90.56 106 THR A O 1
ATOM 783 N N . ARG A 1 107 ? -0.974 -0.557 14.313 1.00 82.19 107 ARG A N 1
ATOM 784 C CA . ARG A 1 107 ? -0.694 0.213 15.538 1.00 82.19 107 ARG A CA 1
ATOM 785 C C . ARG A 1 107 ? -1.948 0.775 16.213 1.00 82.19 107 ARG A C 1
ATOM 787 O O . ARG A 1 107 ? -1.815 1.385 17.270 1.00 82.19 107 ARG A O 1
ATOM 794 N N . SER A 1 108 ? -3.110 0.616 15.583 1.00 60.81 108 SER A N 1
ATOM 795 C CA . SER A 1 108 ? -4.433 0.986 16.097 1.00 60.81 108 SER A CA 1
ATOM 796 C C . SER A 1 108 ? -4.998 -0.080 17.020 1.00 60.81 108 SER A C 1
ATOM 798 O O . SER A 1 108 ? -5.551 0.301 18.069 1.00 60.81 108 SER A O 1
#

Foldseek 3Di:
DDDDDDPDDPDPDPDDDPDDDDDDDDPDPPPDPPPPPPPDPPPPLDLVVLVVLLVVLVVLLVVLPPDDPVLSVQLVVLSVVLVVCSVVVVSVSSSVSSVVSVVSSVVD

pLDDT: mean 78.23, std 20.29, range [43.75, 98.44]

Radius of gyration: 24.76 Å; chains: 1; bounding box: 64×44×45 Å

Secondary structure (DSSP, 8-state):
----------------------------------------------HHHHHHHHHHHHHHHHH-TTS-HHHHHHHHHHHHHHHHHHHTT-HHHHHHHHHHHHHHHH--

Sequence (108 aa):
MTHTAFALFCLTCAVGLPGAARADAIPGASTAPVHEAVPMAVTSDTLDYCRTLARKVHRTLRQTAAASAPIINQAMYLEHEGEALCAHGHLRSGIAQERRALVVLTRS